Protein AF-A0AB72Z1Y3-F1 (afdb_monomer_lite)

Secondary structure (DSSP, 8-state):
---EEEEEEEEEEEEEETTEEEEEEEEEEEEEE-TTSPPEEPTTS-EE--EE--HHHHHHHHHHHHHHHHHHHHHHH--

Foldseek 3Di:
DDWDFPFWDWDWDWDDDVPDTQDIDIDTFGKTADPPFDWDQDPVRDIDTDIDGDPCVVVVVVVVVVVSVVVVVVVVVVD

Radius of gyration: 18.1 Å; chains: 1; bounding box: 45×17×51 Å

Organism: NCBI:txid553191

pLDDT: mean 74.81, std 5.64, range [51.25, 83.25]

Structure (mmCIF, N/CA/C/O backbone):
data_AF-A0AB72Z1Y3-F1
#
_entry.id   AF-A0AB72Z1Y3-F1
#
loop_
_atom_site.group_PDB
_atom_site.id
_atom_site.type_symbol
_atom_site.label_atom_id
_atom_site.label_alt_id
_atom_site.label_comp_id
_atom_site.label_asym_id
_atom_site.label_entity_id
_atom_site.label_seq_id
_atom_site.pdbx_PDB_ins_code
_atom_site.Cartn_x
_atom_site.Cartn_y
_atom_site.Cartn_z
_atom_site.occupancy
_atom_site.B_iso_or_equiv
_atom_site.auth_seq_id
_atom_site.auth_comp_id
_atom_site.auth_asym_id
_atom_site.auth_atom_id
_atom_site.pdbx_PDB_model_num
ATOM 1 N N . MET A 1 1 ? 2.543 0.247 -27.984 1.00 52.78 1 MET A N 1
ATOM 2 C CA . MET A 1 1 ? 3.002 -0.786 -27.029 1.00 52.78 1 MET A CA 1
ATOM 3 C C . MET A 1 1 ? 2.293 -0.524 -25.714 1.00 52.78 1 MET A C 1
ATOM 5 O O . MET A 1 1 ? 2.112 0.642 -25.399 1.00 52.78 1 MET A O 1
ATOM 9 N N . SER A 1 2 ? 1.821 -1.560 -25.025 1.00 64.88 2 SER A N 1
ATOM 10 C CA . SER A 1 2 ? 1.123 -1.432 -23.740 1.00 64.88 2 SER A CA 1
ATOM 11 C C . SER A 1 2 ? 2.100 -1.110 -22.607 1.00 64.88 2 SER A C 1
ATOM 13 O O . SER A 1 2 ? 3.253 -1.544 -22.670 1.00 64.88 2 SER A O 1
ATOM 15 N N . ASP A 1 3 ? 1.628 -0.393 -21.584 1.00 66.31 3 ASP A N 1
ATOM 16 C CA . ASP A 1 3 ? 2.344 -0.161 -20.324 1.00 66.31 3 ASP A CA 1
ATOM 17 C C . ASP A 1 3 ? 3.007 -1.443 -19.808 1.00 66.31 3 ASP A C 1
ATOM 19 O O . ASP A 1 3 ? 2.425 -2.533 -19.862 1.00 66.31 3 ASP A O 1
ATOM 23 N N . LYS A 1 4 ? 4.237 -1.315 -19.303 1.00 71.31 4 LYS A N 1
ATOM 24 C CA . LYS A 1 4 ? 4.995 -2.443 -18.758 1.00 71.31 4 LYS A CA 1
ATOM 25 C C . LYS A 1 4 ? 5.187 -2.254 -17.258 1.00 71.31 4 LYS A C 1
ATOM 27 O O . LYS A 1 4 ? 5.745 -1.248 -16.820 1.00 71.31 4 LYS A O 1
ATOM 32 N N . GLN A 1 5 ? 4.750 -3.236 -16.471 1.00 76.44 5 GLN A N 1
ATOM 33 C CA . GLN A 1 5 ? 5.073 -3.292 -15.049 1.00 76.44 5 GLN A CA 1
ATOM 34 C C . GLN A 1 5 ? 6.570 -3.582 -14.892 1.00 76.44 5 GLN A C 1
ATOM 36 O O . GLN A 1 5 ? 7.079 -4.562 -15.440 1.00 76.44 5 GLN A O 1
ATOM 41 N N . ILE A 1 6 ? 7.274 -2.733 -14.147 1.00 75.19 6 ILE A N 1
ATOM 42 C CA . ILE A 1 6 ? 8.727 -2.845 -13.940 1.00 75.19 6 ILE A CA 1
ATOM 43 C C . ILE A 1 6 ? 9.105 -3.237 -12.509 1.00 75.19 6 ILE A C 1
ATOM 45 O O . ILE A 1 6 ? 10.269 -3.508 -12.232 1.00 75.19 6 ILE A O 1
ATOM 49 N N . GLY A 1 7 ? 8.131 -3.289 -11.601 1.00 76.81 7 GLY A N 1
ATOM 50 C CA . GLY A 1 7 ? 8.354 -3.704 -10.224 1.00 76.81 7 GLY A CA 1
ATOM 51 C C . GLY A 1 7 ? 7.186 -3.370 -9.311 1.00 76.81 7 GLY A C 1
ATOM 52 O O . GLY A 1 7 ? 6.080 -3.057 -9.764 1.00 76.81 7 GLY A O 1
ATOM 53 N N . THR A 1 8 ? 7.451 -3.439 -8.011 1.00 78.75 8 THR A N 1
ATOM 54 C CA . THR A 1 8 ? 6.523 -3.048 -6.950 1.00 78.75 8 THR A CA 1
ATOM 55 C C . THR A 1 8 ? 7.218 -2.111 -5.975 1.00 78.75 8 THR A C 1
ATOM 57 O O . THR A 1 8 ? 8.332 -2.398 -5.541 1.00 78.75 8 THR A O 1
ATOM 60 N N . TYR A 1 9 ? 6.565 -1.012 -5.616 1.00 75.75 9 TYR A N 1
ATOM 61 C CA . TYR A 1 9 ? 7.020 -0.118 -4.560 1.00 75.75 9 TYR A CA 1
ATOM 62 C C . TYR A 1 9 ? 6.304 -0.473 -3.251 1.00 75.75 9 TYR A C 1
ATOM 64 O O . TYR A 1 9 ? 5.069 -0.469 -3.239 1.00 75.75 9 TYR A O 1
ATOM 72 N N . PRO A 1 10 ? 7.030 -0.810 -2.172 1.00 76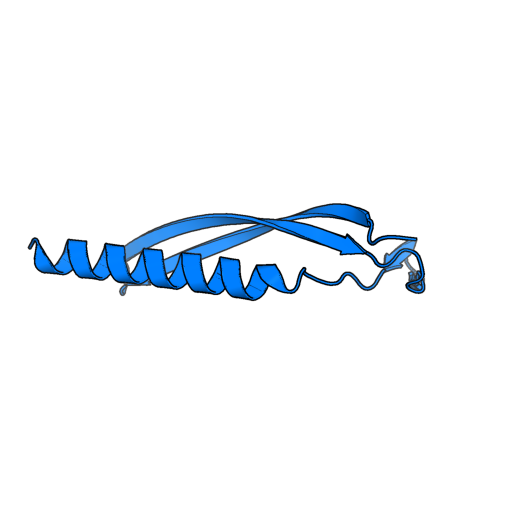.81 10 PRO A N 1
ATOM 73 C CA . PRO A 1 10 ? 6.411 -1.083 -0.885 1.00 76.81 10 PRO A CA 1
ATOM 74 C C . PRO A 1 10 ? 5.957 0.232 -0.244 1.00 76.81 10 PRO A C 1
ATOM 76 O O . PRO A 1 10 ? 6.731 1.179 -0.112 1.00 76.81 10 PRO A O 1
ATOM 79 N N . LEU A 1 11 ? 4.695 0.285 0.163 1.00 76.44 11 LEU A N 1
ATOM 80 C CA . LEU A 1 11 ? 4.108 1.379 0.919 1.00 76.44 11 LEU A CA 1
ATOM 81 C C . LEU A 1 11 ? 3.631 0.840 2.266 1.00 76.44 11 LEU A C 1
ATOM 83 O O . LEU A 1 11 ? 2.819 -0.079 2.314 1.00 76.44 11 LEU A O 1
ATOM 87 N N . ASN A 1 12 ? 4.110 1.445 3.345 1.00 81.19 12 ASN A N 1
ATOM 88 C CA . ASN A 1 12 ? 3.677 1.132 4.697 1.00 81.19 12 ASN A CA 1
ATOM 89 C C . ASN A 1 12 ? 2.742 2.241 5.198 1.00 81.19 12 ASN A C 1
ATOM 91 O O . ASN A 1 12 ? 3.116 3.416 5.199 1.00 81.19 12 ASN A O 1
ATOM 95 N N . ILE A 1 13 ? 1.522 1.878 5.592 1.00 77.00 13 ILE A N 1
ATOM 96 C CA . ILE A 1 13 ? 0.555 2.794 6.199 1.00 77.00 13 ILE A CA 1
ATOM 97 C C . ILE A 1 13 ? 0.418 2.433 7.670 1.00 77.00 13 ILE A C 1
ATOM 99 O O . ILE A 1 13 ? -0.105 1.376 8.020 1.00 77.00 13 ILE A O 1
ATOM 103 N N . LYS A 1 14 ? 0.840 3.358 8.528 1.00 80.56 14 LYS A N 1
ATOM 104 C CA . LYS A 1 14 ? 0.698 3.244 9.974 1.00 80.56 14 LYS A CA 1
ATOM 105 C C . LYS A 1 14 ? -0.476 4.091 10.456 1.00 80.56 14 LYS A C 1
ATOM 107 O O . LYS A 1 14 ? -0.489 5.304 10.252 1.00 80.56 14 LYS A O 1
ATOM 112 N N . ILE A 1 15 ? -1.438 3.461 11.123 1.00 75.25 15 ILE A N 1
ATOM 113 C CA . ILE A 1 15 ? -2.570 4.131 11.769 1.00 75.25 15 ILE A CA 1
ATOM 114 C C . ILE A 1 15 ? -2.285 4.191 13.268 1.00 75.25 15 ILE A C 1
ATOM 116 O O . ILE A 1 15 ? -2.053 3.165 13.909 1.00 75.25 15 ILE A O 1
ATOM 120 N N . VAL A 1 16 ? -2.294 5.399 13.829 1.00 78.69 16 VAL A N 1
ATOM 121 C CA . VAL A 1 16 ? -2.025 5.650 15.250 1.00 78.69 16 VAL A CA 1
ATOM 122 C C . VAL A 1 16 ? -3.141 6.478 15.876 1.00 78.69 16 VAL A C 1
ATOM 124 O O . VAL A 1 16 ? -3.693 7.367 15.230 1.00 78.69 16 VAL A O 1
ATOM 127 N N . SER A 1 17 ? -3.450 6.210 17.143 1.00 71.62 17 SER A N 1
ATOM 128 C CA . SER A 1 17 ? -4.307 7.054 17.979 1.00 71.62 17 SER A CA 1
ATOM 129 C C . SER A 1 17 ? -3.566 7.369 19.271 1.00 71.62 17 SER A C 1
ATOM 131 O O . SER A 1 17 ? -3.281 6.488 20.086 1.00 71.62 17 SER A O 1
ATOM 133 N N . GLY A 1 18 ? -3.170 8.634 19.424 1.00 79.06 18 GLY A N 1
ATOM 134 C CA . GLY A 1 18 ? -2.264 9.052 20.491 1.00 79.06 18 GLY A CA 1
ATOM 135 C C . GLY A 1 18 ? -0.944 8.278 20.435 1.00 79.06 18 GLY A C 1
ATOM 136 O O . GLY A 1 18 ? -0.222 8.337 19.442 1.00 79.06 18 GLY A O 1
ATOM 137 N N . SER A 1 19 ? -0.633 7.551 21.508 1.00 80.31 19 SER A N 1
ATOM 138 C CA . SER A 1 19 ? 0.582 6.734 21.631 1.00 80.31 19 SER A CA 1
ATOM 139 C C . SER A 1 19 ? 0.421 5.295 21.125 1.00 80.31 19 SER A C 1
ATOM 141 O O . SER A 1 19 ? 1.401 4.552 21.119 1.00 80.31 19 SER A O 1
ATOM 143 N N . TYR A 1 20 ? -0.788 4.885 20.733 1.00 69.81 20 TYR A N 1
ATOM 144 C CA . TYR A 1 20 ? -1.089 3.506 20.354 1.00 69.81 20 TYR A CA 1
ATOM 145 C C . TYR A 1 20 ? -1.061 3.327 18.839 1.00 69.81 20 TYR A C 1
ATOM 147 O O . TYR A 1 20 ? -1.694 4.078 18.093 1.00 69.81 20 TYR A O 1
ATOM 155 N N . GLU A 1 21 ? -0.338 2.305 18.388 1.00 80.38 21 GLU A N 1
ATOM 156 C CA . GLU A 1 21 ? -0.429 1.806 17.019 1.00 80.38 21 GLU A CA 1
ATOM 157 C C . GLU A 1 21 ? -1.675 0.932 16.899 1.00 80.38 21 GLU A C 1
ATOM 159 O O . GLU A 1 21 ? -1.800 -0.082 17.580 1.00 80.38 21 GLU A O 1
ATOM 164 N N . ILE A 1 22 ? -2.607 1.378 16.061 1.00 74.88 22 ILE A N 1
ATOM 165 C CA . ILE A 1 22 ? -3.875 0.698 15.794 1.00 74.88 22 ILE A CA 1
ATOM 166 C C . ILE A 1 22 ? -3.662 -0.372 14.732 1.00 74.88 22 ILE A C 1
ATOM 168 O O . ILE A 1 22 ? -4.129 -1.498 14.870 1.00 74.88 22 ILE A O 1
ATOM 172 N N . ALA A 1 23 ? -3.003 0.010 13.639 1.00 70.94 23 ALA A N 1
ATOM 173 C CA . ALA A 1 23 ? -2.836 -0.849 12.485 1.00 70.94 23 ALA A CA 1
ATOM 174 C C . ALA A 1 23 ? -1.571 -0.491 11.719 1.00 70.94 23 ALA A C 1
ATOM 176 O O . ALA A 1 23 ? -1.162 0.673 11.640 1.00 70.94 23 ALA A O 1
ATOM 177 N N . ASN A 1 24 ? -1.004 -1.520 11.110 1.00 80.69 24 ASN A N 1
ATOM 178 C CA . ASN A 1 24 ? 0.137 -1.428 10.231 1.00 80.69 24 ASN A CA 1
ATOM 179 C C . ASN A 1 24 ? -0.197 -2.193 8.954 1.00 80.69 24 ASN A C 1
ATOM 181 O O . ASN A 1 24 ? -0.499 -3.385 9.013 1.00 80.69 24 ASN A O 1
ATOM 185 N N . ILE A 1 25 ? -0.239 -1.488 7.829 1.00 77.38 25 ILE A N 1
ATOM 186 C CA . ILE A 1 25 ? -0.718 -2.037 6.565 1.00 77.38 25 ILE A CA 1
ATOM 187 C C . ILE A 1 25 ? 0.388 -1.912 5.529 1.00 77.38 25 ILE A C 1
ATOM 189 O O . ILE A 1 25 ? 0.740 -0.808 5.110 1.00 77.38 25 ILE A O 1
ATOM 193 N N . ASP A 1 26 ? 0.891 -3.057 5.084 1.00 79.19 26 ASP A N 1
ATOM 194 C CA . ASP A 1 26 ? 1.849 -3.143 3.990 1.00 79.19 26 ASP A CA 1
ATOM 195 C C . ASP A 1 26 ? 1.122 -3.316 2.653 1.00 79.19 26 ASP A C 1
ATOM 197 O O . ASP A 1 26 ? 0.350 -4.256 2.449 1.00 79.19 26 ASP A O 1
ATOM 201 N N . ILE A 1 27 ? 1.386 -2.410 1.712 1.00 75.81 27 ILE A N 1
ATOM 202 C CA . ILE A 1 27 ? 0.814 -2.416 0.366 1.00 75.81 27 ILE A CA 1
ATOM 203 C C . ILE A 1 27 ? 1.951 -2.447 -0.649 1.00 75.81 27 ILE A C 1
ATOM 205 O O . ILE A 1 27 ? 2.809 -1.571 -0.669 1.00 75.81 27 ILE A O 1
ATOM 209 N N . ASN A 1 28 ? 1.927 -3.422 -1.555 1.00 78.19 28 ASN A N 1
ATOM 210 C CA . ASN A 1 28 ? 2.846 -3.462 -2.688 1.00 78.19 28 ASN A CA 1
ATOM 211 C C . ASN A 1 28 ? 2.189 -2.831 -3.914 1.00 78.19 28 ASN A C 1
ATOM 213 O O . ASN A 1 28 ? 1.212 -3.354 -4.453 1.00 78.19 28 ASN A O 1
ATOM 217 N N . VAL A 1 29 ? 2.733 -1.703 -4.359 1.00 74.81 29 VAL A N 1
ATOM 218 C CA . VAL A 1 29 ? 2.168 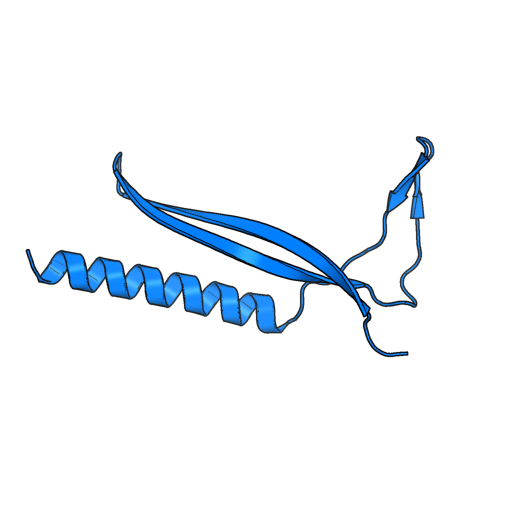-0.905 -5.448 1.00 74.81 29 VAL A CA 1
ATOM 219 C C . VAL A 1 29 ? 2.856 -1.260 -6.757 1.00 74.81 29 VAL A C 1
ATOM 221 O O . VAL A 1 29 ? 4.051 -0.994 -6.881 1.00 74.81 29 VAL A O 1
ATOM 224 N N . PRO A 1 30 ? 2.164 -1.837 -7.751 1.00 69.69 30 PRO A N 1
ATOM 225 C CA . PRO A 1 30 ? 2.788 -2.131 -9.031 1.00 69.69 30 PRO A CA 1
ATOM 226 C C . PRO A 1 30 ? 3.138 -0.827 -9.756 1.00 69.69 30 PRO A C 1
ATOM 228 O O . PRO A 1 30 ? 2.273 0.009 -10.024 1.00 69.69 30 PRO A O 1
ATOM 231 N N . ILE A 1 31 ? 4.419 -0.663 -10.081 1.00 74.56 31 ILE A N 1
ATOM 232 C CA . ILE A 1 31 ? 4.932 0.512 -10.783 1.00 74.56 31 ILE A CA 1
ATOM 233 C C . ILE A 1 31 ? 4.977 0.215 -12.275 1.00 74.56 31 ILE A C 1
ATOM 235 O O . ILE A 1 31 ? 5.600 -0.761 -12.709 1.00 74.56 31 ILE A O 1
ATOM 239 N N . HIS A 1 32 ? 4.315 1.075 -13.044 1.00 75.56 32 HIS A N 1
ATOM 240 C CA . HIS A 1 32 ? 4.263 0.989 -14.493 1.00 75.56 32 HIS A CA 1
ATOM 241 C C . HIS A 1 32 ? 5.064 2.134 -15.100 1.00 75.56 32 HIS A C 1
ATOM 243 O O . HIS A 1 32 ? 5.053 3.267 -14.610 1.00 75.56 32 HIS A O 1
ATOM 249 N N . VAL A 1 33 ? 5.780 1.812 -16.168 1.00 70.56 33 VAL A N 1
ATOM 250 C CA . VAL A 1 33 ? 6.502 2.788 -16.975 1.00 70.56 33 VAL A CA 1
ATOM 251 C C . VAL A 1 33 ? 5.931 2.742 -18.379 1.00 70.56 33 VAL A C 1
ATOM 253 O O . VAL A 1 33 ? 5.771 1.658 -18.953 1.00 70.56 33 VAL A O 1
ATOM 256 N N . ASP A 1 34 ? 5.634 3.925 -18.914 1.00 70.88 34 ASP A N 1
ATOM 257 C CA . ASP A 1 34 ? 5.314 4.071 -20.326 1.00 70.88 34 ASP A CA 1
ATOM 258 C C . ASP A 1 34 ? 6.601 3.776 -21.114 1.00 70.88 34 ASP A C 1
ATOM 260 O O . ASP A 1 34 ? 7.615 4.450 -20.912 1.00 70.88 34 ASP A O 1
ATOM 264 N N . PRO A 1 35 ? 6.611 2.759 -21.990 1.00 66.81 35 PRO A N 1
ATOM 265 C CA . PRO A 1 35 ? 7.804 2.391 -22.746 1.00 66.81 35 PRO A CA 1
ATOM 266 C C . PRO A 1 35 ? 8.287 3.489 -23.709 1.00 66.81 35 PRO A C 1
ATOM 268 O O . PRO A 1 35 ? 9.391 3.372 -24.236 1.00 66.81 35 PRO A O 1
ATOM 271 N N . ASN A 1 36 ? 7.483 4.528 -23.955 1.00 70.12 36 ASN A N 1
ATOM 272 C CA . ASN A 1 36 ? 7.855 5.688 -24.766 1.00 70.12 36 ASN A CA 1
ATOM 273 C C . ASN A 1 36 ? 8.318 6.886 -23.920 1.00 70.12 36 ASN A C 1
ATOM 275 O O . ASN A 1 36 ? 8.698 7.913 -24.487 1.00 70.12 36 ASN A O 1
ATOM 279 N N . GLU A 1 37 ? 8.279 6.781 -22.588 1.00 71.62 37 GLU A N 1
ATOM 280 C CA . GLU A 1 37 ? 8.744 7.839 -21.697 1.00 71.62 37 GLU A CA 1
ATOM 281 C C . GLU A 1 37 ? 10.254 8.036 -21.859 1.00 71.62 37 GLU A C 1
ATOM 283 O O . GLU A 1 37 ? 11.034 7.086 -21.992 1.00 71.62 37 GLU A O 1
ATOM 288 N N . ARG A 1 38 ? 10.685 9.298 -21.858 1.00 73.25 38 ARG A N 1
ATOM 289 C CA . ARG A 1 38 ? 12.094 9.625 -22.046 1.00 73.25 38 ARG A CA 1
ATOM 290 C C . ARG A 1 38 ? 12.897 9.177 -20.824 1.00 73.25 38 ARG A C 1
ATOM 292 O O . ARG A 1 38 ? 12.609 9.572 -19.699 1.00 73.25 38 ARG A O 1
ATOM 299 N N . VAL A 1 39 ? 13.937 8.385 -21.068 1.00 79.12 39 VAL A N 1
ATOM 300 C CA . VAL A 1 39 ? 14.919 8.005 -20.048 1.00 79.12 39 VAL A CA 1
ATOM 301 C C . VAL A 1 39 ? 15.922 9.143 -19.877 1.00 79.12 39 VAL A C 1
ATOM 303 O O . VAL A 1 39 ? 16.547 9.582 -20.847 1.00 79.12 39 VAL A O 1
ATOM 306 N N . GLU A 1 40 ? 16.083 9.621 -18.647 1.00 79.19 40 GLU A N 1
ATOM 307 C CA . GLU A 1 40 ? 17.028 10.675 -18.291 1.00 79.19 40 GLU A CA 1
ATOM 308 C C . GLU A 1 40 ? 18.255 10.082 -17.597 1.00 79.19 40 GLU A C 1
ATOM 310 O O . GLU A 1 40 ? 18.156 9.399 -16.577 1.00 79.19 40 GLU A O 1
ATOM 315 N N . TYR A 1 41 ? 19.435 10.367 -18.143 1.00 78.00 41 TYR A N 1
ATOM 316 C CA . TYR A 1 41 ? 20.707 9.935 -17.573 1.00 78.00 41 TYR A CA 1
ATOM 317 C C . TYR A 1 41 ? 21.296 11.065 -16.735 1.00 78.00 41 TYR A C 1
ATOM 319 O O . TYR A 1 41 ? 21.558 12.160 -17.234 1.00 78.00 41 TYR A O 1
ATOM 327 N N . GLN A 1 42 ? 21.499 10.795 -15.452 1.00 78.75 42 GLN A N 1
ATOM 328 C CA . GLN A 1 42 ? 22.102 11.732 -14.520 1.00 78.75 42 GLN A CA 1
ATOM 329 C C . GLN A 1 42 ? 23.629 11.667 -14.616 1.00 78.75 42 GLN A C 1
ATOM 331 O O . GLN A 1 42 ? 24.223 10.613 -14.846 1.00 78.75 42 GLN A O 1
ATOM 336 N N . TYR A 1 43 ? 24.286 12.805 -14.384 1.00 72.19 43 TYR A N 1
ATOM 337 C CA . TYR A 1 43 ? 25.745 12.943 -14.489 1.00 72.19 43 TYR A CA 1
ATOM 338 C C . TYR A 1 43 ? 26.526 12.042 -13.508 1.00 72.19 43 TYR A C 1
ATOM 340 O O . TYR A 1 43 ? 27.694 11.737 -13.727 1.00 72.19 43 TYR A O 1
ATOM 348 N N . ASN A 1 44 ? 25.878 11.576 -12.439 1.00 83.25 44 ASN A N 1
ATOM 349 C CA . ASN A 1 44 ? 26.426 10.644 -11.449 1.00 83.25 44 ASN A CA 1
ATOM 350 C C . ASN A 1 44 ? 26.236 9.155 -11.820 1.00 83.25 44 ASN A C 1
ATOM 352 O O . ASN A 1 44 ? 26.476 8.292 -10.980 1.00 83.25 44 ASN A O 1
ATOM 356 N N . GLY A 1 45 ? 25.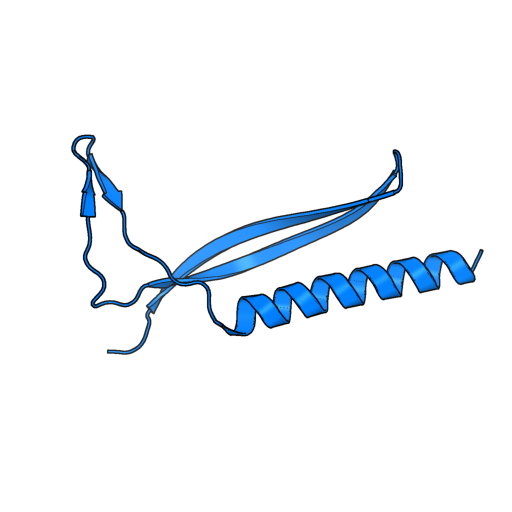778 8.843 -13.038 1.00 78.56 45 GLY A N 1
ATOM 357 C CA . GLY A 1 45 ? 25.484 7.471 -13.468 1.00 78.56 45 GLY A CA 1
ATOM 358 C C . GLY A 1 45 ? 24.106 6.956 -13.038 1.00 78.56 45 GLY A C 1
ATOM 359 O O . GLY A 1 45 ? 23.786 5.795 -13.289 1.00 78.56 45 GLY A O 1
ATOM 360 N N . GLY A 1 46 ? 23.279 7.800 -12.413 1.00 82.69 46 GLY A N 1
ATOM 361 C CA . GLY A 1 46 ? 21.879 7.493 -12.146 1.00 82.69 46 GLY A CA 1
ATOM 362 C C . GLY A 1 46 ? 21.046 7.472 -13.428 1.00 82.69 46 GLY A C 1
ATOM 363 O O . GLY A 1 46 ? 21.310 8.210 -14.376 1.00 82.69 46 GLY A O 1
ATOM 364 N N . VAL A 1 47 ? 20.005 6.645 -13.444 1.00 77.19 47 VAL A N 1
ATOM 365 C CA . VAL A 1 47 ? 18.993 6.633 -14.505 1.00 77.19 47 VAL A CA 1
ATOM 366 C C . VAL A 1 47 ? 17.658 7.001 -13.874 1.00 77.19 47 VAL A C 1
ATOM 368 O O . VAL A 1 47 ? 17.251 6.390 -12.888 1.00 77.19 47 VAL A O 1
ATOM 371 N N . SER A 1 48 ? 16.995 8.010 -14.431 1.00 72.75 48 SER A N 1
ATOM 372 C CA . SER A 1 48 ? 15.666 8.457 -14.029 1.00 72.75 48 SER A CA 1
ATOM 373 C C . SER A 1 48 ? 14.675 8.180 -15.151 1.00 72.75 48 SER A C 1
ATOM 375 O O . SER A 1 48 ? 14.960 8.413 -16.326 1.00 72.75 48 SER A O 1
ATOM 377 N N . VAL A 1 49 ? 13.505 7.670 -14.787 1.00 72.38 49 VAL A N 1
ATOM 378 C CA . VAL A 1 49 ? 12.382 7.463 -15.701 1.00 72.38 49 VAL A CA 1
ATOM 379 C C . VAL A 1 49 ? 11.127 7.910 -14.972 1.00 72.38 49 VAL A C 1
ATOM 381 O O . VAL A 1 49 ? 10.939 7.552 -13.807 1.00 72.38 49 VAL A O 1
ATOM 384 N N . HIS A 1 50 ? 10.261 8.679 -15.632 1.00 71.69 50 HIS A N 1
ATOM 385 C CA . HIS A 1 50 ? 8.963 8.984 -15.047 1.00 71.69 50 HIS A CA 1
ATOM 386 C C . HIS A 1 50 ? 8.104 7.723 -15.028 1.00 71.69 50 HIS A C 1
ATOM 388 O O . HIS A 1 50 ? 7.711 7.179 -16.059 1.00 71.69 50 HIS A O 1
ATOM 394 N N . ALA A 1 51 ? 7.812 7.257 -13.822 1.00 66.88 51 ALA A N 1
ATOM 395 C CA . ALA A 1 51 ? 6.850 6.199 -13.604 1.00 66.88 51 ALA A CA 1
ATOM 396 C C . ALA A 1 51 ? 5.481 6.801 -13.297 1.00 66.88 51 ALA A C 1
ATOM 398 O O . ALA A 1 51 ? 5.369 7.814 -12.600 1.00 66.88 51 ALA A O 1
ATOM 399 N N . LYS A 1 52 ? 4.430 6.147 -13.787 1.00 6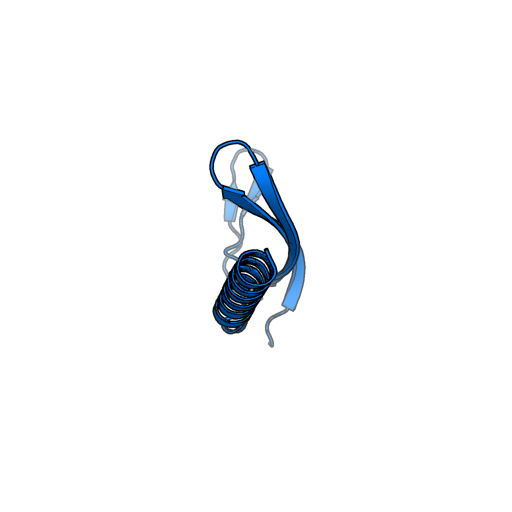8.06 52 LYS A N 1
ATOM 400 C CA . LYS A 1 52 ? 3.055 6.468 -13.414 1.00 68.06 52 LYS A CA 1
ATOM 401 C C . LYS A 1 52 ? 2.560 5.394 -12.465 1.00 68.06 52 LYS A C 1
ATOM 403 O O . LYS A 1 52 ? 2.786 4.198 -12.653 1.00 68.06 52 LYS A O 1
ATOM 408 N N . VAL A 1 53 ? 1.884 5.841 -11.419 1.00 67.88 53 VAL A N 1
ATOM 409 C CA . VAL A 1 53 ? 1.145 4.929 -10.558 1.00 67.88 53 VAL A CA 1
ATOM 410 C C . VAL A 1 53 ? -0.207 4.668 -11.233 1.00 67.88 53 VAL A C 1
ATOM 412 O O . VAL A 1 53 ? -0.802 5.639 -11.704 1.00 67.88 53 V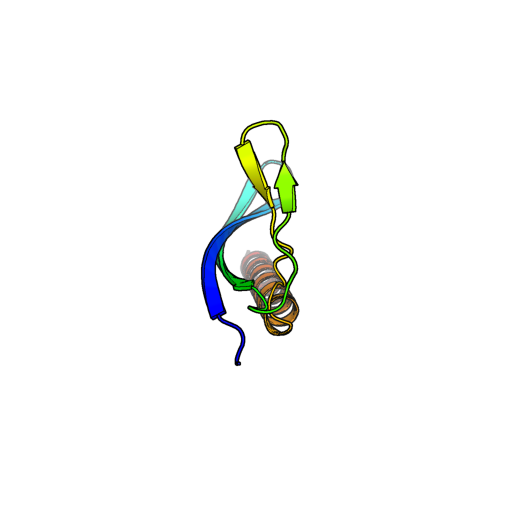AL A O 1
ATOM 415 N N . PRO A 1 54 ? -0.689 3.413 -11.323 1.00 70.81 54 PRO A N 1
ATOM 416 C CA . PRO A 1 54 ? -1.956 3.107 -11.989 1.00 70.81 54 PRO A CA 1
ATOM 417 C C . PRO A 1 54 ? -3.112 3.940 -11.441 1.00 70.81 54 PRO A C 1
ATOM 419 O O . PRO A 1 54 ? -3.168 4.171 -10.234 1.00 70.81 54 PRO A O 1
ATOM 422 N N . ASP A 1 55 ? -4.070 4.327 -12.283 1.00 73.56 55 ASP A N 1
ATOM 423 C CA . ASP A 1 55 ? -5.229 5.113 -11.832 1.00 73.56 55 ASP A CA 1
ATOM 424 C C . ASP A 1 55 ? -6.004 4.394 -10.712 1.00 73.56 55 ASP A C 1
ATOM 426 O O . ASP A 1 55 ? -6.362 5.005 -9.703 1.00 73.56 55 ASP A O 1
ATOM 430 N N . GLU A 1 56 ? -6.123 3.064 -10.809 1.00 72.50 56 GLU A N 1
ATOM 431 C CA . GLU A 1 56 ? -6.730 2.207 -9.780 1.00 72.50 56 GLU A CA 1
ATOM 432 C C . GLU A 1 56 ? -6.014 2.244 -8.424 1.00 72.50 56 GLU A C 1
ATOM 434 O O . GLU A 1 56 ? -6.580 1.833 -7.409 1.00 72.50 56 GLU A O 1
ATOM 439 N N . PHE A 1 57 ? -4.751 2.673 -8.374 1.00 73.94 57 PHE A N 1
ATOM 440 C CA . PHE A 1 57 ? -3.998 2.713 -7.126 1.00 73.94 57 PHE A CA 1
ATOM 441 C C . PHE A 1 57 ? -4.630 3.674 -6.127 1.00 73.94 57 PHE A C 1
ATOM 443 O O . PHE A 1 57 ? -4.741 3.340 -4.949 1.00 73.94 57 PHE A O 1
ATOM 450 N N . LYS A 1 58 ? -5.082 4.845 -6.593 1.00 73.56 58 LYS A N 1
ATOM 451 C CA . LYS A 1 58 ? -5.748 5.828 -5.730 1.00 73.56 58 LYS A CA 1
ATOM 452 C C . LYS A 1 58 ? -7.025 5.247 -5.126 1.00 73.56 58 LYS A C 1
ATOM 454 O O . LYS A 1 58 ? -7.276 5.445 -3.938 1.00 73.56 58 LYS A O 1
ATOM 459 N N . ASP A 1 59 ? -7.779 4.485 -5.912 1.00 78.62 59 ASP A N 1
ATOM 460 C CA . ASP A 1 59 ? -9.013 3.845 -5.460 1.00 78.62 59 ASP A CA 1
ATOM 461 C C . ASP A 1 59 ? -8.740 2.692 -4.488 1.00 78.62 59 ASP A C 1
ATOM 463 O O . ASP A 1 59 ? -9.381 2.611 -3.439 1.00 78.62 59 ASP A O 1
ATOM 467 N N . LYS A 1 60 ? -7.736 1.846 -4.766 1.00 74.62 60 LYS A N 1
ATOM 468 C CA . LYS A 1 60 ? -7.294 0.778 -3.851 1.00 74.62 60 LYS A CA 1
ATOM 469 C C . LYS A 1 60 ? -6.804 1.345 -2.519 1.00 74.62 60 LYS A C 1
ATOM 471 O O . LYS A 1 60 ? -7.226 0.871 -1.470 1.00 74.62 60 LYS A O 1
ATOM 476 N N . MET A 1 61 ? -5.985 2.394 -2.555 1.00 75.69 61 MET A N 1
ATOM 477 C CA . MET A 1 61 ? -5.517 3.108 -1.364 1.00 75.69 61 MET A CA 1
ATOM 478 C C . MET A 1 61 ? -6.672 3.671 -0.541 1.00 75.69 61 MET A C 1
ATOM 480 O O . MET A 1 61 ? -6.727 3.468 0.670 1.00 75.69 61 MET A O 1
ATOM 484 N N . ARG A 1 62 ? -7.614 4.361 -1.197 1.00 78.88 62 ARG A N 1
ATOM 485 C CA . ARG A 1 62 ? -8.798 4.909 -0.532 1.00 78.88 62 ARG A CA 1
ATOM 486 C C . ARG A 1 62 ? -9.614 3.804 0.129 1.00 78.88 62 ARG A C 1
ATOM 488 O O . ARG A 1 62 ? -10.010 3.972 1.275 1.00 78.88 62 ARG A O 1
ATOM 495 N N . LYS A 1 63 ? -9.845 2.689 -0.568 1.00 82.00 63 LYS A N 1
ATOM 496 C CA . LYS A 1 63 ? -10.604 1.560 -0.026 1.00 82.00 63 LYS A CA 1
ATOM 497 C C . LYS A 1 63 ? -9.932 0.974 1.214 1.00 82.00 63 LYS A C 1
ATOM 499 O O . LYS A 1 63 ? -10.588 0.852 2.236 1.00 82.00 63 LYS A O 1
ATOM 504 N N . VAL A 1 64 ? -8.629 0.696 1.150 1.00 78.38 64 VAL A N 1
ATOM 505 C CA . VAL A 1 64 ? -7.870 0.158 2.293 1.00 78.38 64 VAL A CA 1
ATOM 506 C C . VAL A 1 64 ? -7.945 1.088 3.505 1.00 78.38 64 VAL A C 1
ATOM 508 O O . VAL A 1 64 ? -8.144 0.624 4.624 1.00 78.38 64 VAL A O 1
ATOM 511 N N . LEU A 1 65 ? -7.833 2.402 3.291 1.00 77.31 65 LEU A N 1
ATOM 512 C CA . LEU A 1 65 ? -7.972 3.386 4.367 1.00 77.31 65 LEU A CA 1
ATOM 513 C C . LEU A 1 65 ? -9.384 3.393 4.968 1.00 77.31 65 LEU A C 1
ATOM 515 O O . LEU A 1 65 ? -9.515 3.419 6.188 1.00 77.31 65 LEU A O 1
ATOM 519 N N . VAL A 1 66 ? -10.430 3.356 4.136 1.00 82.06 66 VAL A N 1
ATOM 520 C CA . VAL A 1 66 ? -11.826 3.308 4.604 1.00 82.06 66 VAL A CA 1
ATOM 521 C C . VAL A 1 66 ? -12.095 2.025 5.389 1.00 82.06 66 VAL A C 1
ATOM 523 O O . VAL A 1 66 ? -12.618 2.107 6.497 1.00 82.06 66 VAL A O 1
ATOM 526 N N . ASP A 1 67 ? -11.692 0.865 4.867 1.00 80.62 67 ASP A N 1
ATOM 527 C CA . ASP A 1 67 ? -11.882 -0.433 5.526 1.00 80.62 67 ASP A CA 1
ATOM 528 C C . ASP A 1 67 ? -11.180 -0.463 6.899 1.00 80.62 67 ASP A C 1
ATOM 530 O O . ASP A 1 67 ? -11.747 -0.936 7.887 1.00 80.62 67 ASP A O 1
ATOM 534 N N . ALA A 1 68 ? -9.973 0.109 6.994 1.00 76.94 68 ALA A N 1
ATOM 535 C CA . ALA A 1 68 ? -9.233 0.199 8.250 1.00 76.94 68 ALA A CA 1
ATOM 536 C C . ALA A 1 68 ? -9.896 1.137 9.275 1.00 76.94 68 ALA A C 1
ATOM 538 O O . ALA A 1 68 ? -9.936 0.814 10.462 1.00 76.94 68 ALA A O 1
ATOM 539 N N . VAL A 1 69 ? -10.444 2.277 8.832 1.00 78.44 69 VAL A N 1
ATOM 540 C CA . VAL A 1 69 ? -11.191 3.200 9.705 1.00 78.44 69 VAL A CA 1
ATOM 541 C C . VAL A 1 69 ? -12.487 2.556 10.198 1.00 78.44 69 VAL A C 1
ATOM 543 O O . VAL A 1 69 ? -12.762 2.607 11.393 1.00 78.44 69 VAL A O 1
ATOM 546 N N . MET A 1 70 ? -13.249 1.900 9.319 1.00 80.69 70 MET A N 1
ATOM 547 C CA . MET A 1 70 ? -14.473 1.185 9.703 1.00 80.69 70 MET A CA 1
ATOM 548 C C . MET A 1 70 ? -14.187 0.078 10.727 1.00 80.69 70 MET A C 1
ATOM 550 O O . MET A 1 70 ? -14.872 -0.004 11.742 1.00 80.69 70 MET A O 1
ATOM 554 N N . SER A 1 71 ? -13.132 -0.715 10.512 1.00 76.69 71 SER A N 1
ATOM 555 C CA . SER A 1 71 ? -12.730 -1.781 11.445 1.00 76.69 71 SER A CA 1
ATOM 556 C C . SER A 1 71 ? -12.322 -1.228 12.819 1.00 76.69 71 SER A C 1
ATOM 558 O O . SER A 1 71 ? -12.614 -1.834 13.854 1.00 76.69 71 SER A O 1
ATOM 560 N N . LEU A 1 72 ? -11.671 -0.056 12.851 1.00 75.75 72 LEU A N 1
ATOM 561 C CA . LEU A 1 72 ? -11.385 0.655 14.098 1.00 75.75 72 LEU A CA 1
ATOM 562 C C . LEU A 1 72 ? -12.685 1.096 14.787 1.00 75.75 72 LEU A C 1
ATOM 564 O O . LEU A 1 72 ? -12.833 0.888 15.988 1.00 75.75 72 LEU A O 1
ATOM 568 N N . GLU A 1 73 ? -13.616 1.711 14.054 1.00 78.44 73 GLU A N 1
ATOM 569 C CA . GLU A 1 73 ? -14.890 2.166 14.622 1.00 78.44 73 GLU A CA 1
ATOM 570 C C . GLU A 1 73 ? -15.721 1.021 15.205 1.00 78.44 73 GLU A C 1
ATOM 572 O O . GLU A 1 73 ? -16.342 1.196 16.251 1.00 78.44 73 GLU A O 1
ATOM 577 N N . GLU A 1 74 ? -15.749 -0.136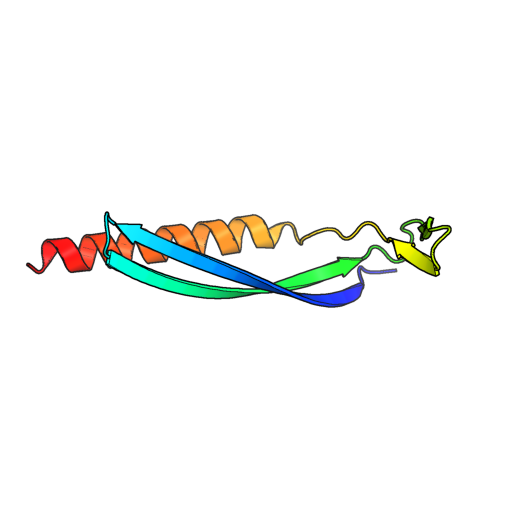 14.544 1.00 78.50 74 GLU A N 1
ATOM 578 C CA . GLU A 1 74 ? -16.407 -1.343 15.055 1.00 78.50 74 GLU A CA 1
ATOM 579 C C . GLU A 1 74 ? -15.755 -1.812 16.359 1.00 78.50 74 GLU A C 1
ATOM 581 O O . GLU A 1 74 ? -16.443 -1.961 17.367 1.00 78.50 74 GLU A O 1
ATOM 586 N N . SER A 1 75 ? -14.422 -1.903 16.387 1.00 71.44 75 SER A N 1
ATOM 587 C CA . SER A 1 75 ? -13.664 -2.291 17.589 1.00 71.44 75 SER A CA 1
ATOM 588 C C . SER A 1 75 ? -13.893 -1.345 18.781 1.00 71.44 75 SER A C 1
ATOM 590 O O . SER A 1 75 ? -13.796 -1.753 19.939 1.00 71.44 75 SER A O 1
ATOM 592 N N . LEU A 1 76 ? -14.192 -0.067 18.518 1.00 74.69 76 LEU A N 1
ATOM 593 C CA . LEU A 1 76 ? -14.503 0.929 19.548 1.00 74.69 76 LEU A CA 1
ATOM 594 C C . LEU A 1 76 ? -15.946 0.847 20.065 1.00 74.69 76 LEU A C 1
ATOM 596 O O . LEU A 1 76 ? -16.201 1.320 21.166 1.00 74.69 76 LEU A O 1
ATOM 600 N N . LYS A 1 77 ? -16.883 0.287 19.291 1.00 79.38 77 LYS A N 1
ATOM 601 C CA . LYS A 1 77 ? -18.296 0.117 19.687 1.00 79.38 77 LYS A CA 1
ATOM 602 C C . LYS A 1 77 ? -18.541 -1.161 20.490 1.00 79.38 77 LYS A C 1
ATOM 604 O O . LYS A 1 77 ? -19.567 -1.263 21.155 1.00 79.38 77 LYS A O 1
ATOM 609 N N . GLU A 1 78 ? -17.637 -2.133 20.393 1.00 66.06 78 GLU A N 1
ATOM 610 C CA . GLU A 1 78 ? -17.699 -3.400 21.134 1.00 66.06 78 GLU A CA 1
ATOM 611 C C . GLU A 1 78 ? -17.120 -3.312 22.564 1.00 66.06 78 GLU A C 1
ATOM 613 O O . GLU A 1 78 ? -17.215 -4.285 23.313 1.00 66.06 78 GLU A O 1
ATOM 618 N N . ASN A 1 79 ? -16.569 -2.154 22.961 1.00 51.25 79 ASN A N 1
ATOM 619 C CA . ASN A 1 79 ? -16.134 -1.830 24.331 1.00 51.25 79 ASN A CA 1
ATOM 620 C C . ASN A 1 79 ? -17.088 -0.842 25.013 1.00 51.25 79 ASN A C 1
ATOM 622 O O . ASN A 1 79 ? -17.179 -0.901 26.261 1.00 51.25 79 ASN A O 1
#

Sequence (79 aa):
MSDKQIGTYPLNIKIVSGSYEIANIDINVPIHVDPNERVEYQYNGGVSVHAKVPDEFKDKMRKVLVDAVMSLEESLKEN